Protein AF-A0A8S4R466-F1 (afdb_monomer_lite)

InterPro domains:
  IPR013907 Sds3-like [PF08598] (63-108)

Structure (mmCIF, N/CA/C/O backbone):
data_AF-A0A8S4R466-F1
#
_entry.id   AF-A0A8S4R466-F1
#
loop_
_atom_site.group_PDB
_atom_site.id
_atom_site.type_symbol
_atom_site.label_atom_id
_atom_site.label_alt_id
_atom_site.label_comp_id
_atom_site.label_asym_id
_atom_site.label_entity_id
_atom_site.label_seq_id
_atom_site.pdbx_PDB_ins_code
_atom_site.Cartn_x
_atom_site.Cartn_y
_atom_site.Cartn_z
_atom_site.occupancy
_atom_site.B_iso_or_equiv
_atom_site.auth_seq_id
_atom_site.auth_comp_id
_atom_site.auth_asym_id
_atom_site.auth_atom_id
_atom_site.pdbx_PDB_model_num
ATOM 1 N N . MET A 1 1 ? 53.446 -0.880 -25.355 1.00 40.03 1 MET A N 1
ATOM 2 C CA . MET A 1 1 ? 52.037 -1.087 -25.741 1.00 40.03 1 MET A CA 1
ATOM 3 C C . MET A 1 1 ? 51.219 -0.069 -24.969 1.00 40.03 1 MET A C 1
ATOM 5 O O . MET A 1 1 ? 51.141 -0.169 -23.753 1.00 40.03 1 MET A O 1
ATOM 9 N N . SER A 1 2 ? 50.773 0.986 -25.645 1.00 43.97 2 SER A N 1
ATOM 10 C CA . SER A 1 2 ? 49.983 2.079 -25.077 1.00 43.97 2 SER A CA 1
ATOM 11 C C . SER A 1 2 ? 48.507 1.685 -25.070 1.00 43.97 2 SER A C 1
ATOM 13 O O . SER A 1 2 ? 47.954 1.340 -26.112 1.00 43.97 2 SER A O 1
ATOM 15 N N . TYR A 1 3 ? 47.878 1.725 -23.897 1.00 49.69 3 TYR A N 1
ATOM 16 C CA . TYR A 1 3 ? 46.440 1.527 -23.735 1.00 49.69 3 TYR A CA 1
ATOM 17 C C . TYR A 1 3 ? 45.710 2.783 -24.227 1.00 49.69 3 TYR A C 1
ATOM 19 O O . TYR A 1 3 ? 45.460 3.711 -23.466 1.00 49.69 3 TYR A O 1
ATOM 27 N N . GLN A 1 4 ? 45.425 2.840 -25.526 1.00 51.47 4 GLN A N 1
ATOM 28 C CA . GLN A 1 4 ? 44.492 3.801 -26.106 1.00 51.47 4 GLN A CA 1
ATOM 29 C C . GLN A 1 4 ? 43.180 3.082 -26.425 1.00 51.47 4 GLN A C 1
ATOM 31 O O . GLN A 1 4 ? 43.181 2.122 -27.191 1.00 51.47 4 GLN A O 1
ATOM 36 N N . GLY A 1 5 ? 42.074 3.590 -25.872 1.00 54.12 5 GLY A N 1
ATOM 37 C CA . GLY A 1 5 ? 40.742 3.393 -26.450 1.00 54.12 5 GLY A CA 1
ATOM 38 C C . GLY A 1 5 ? 39.774 2.478 -25.699 1.00 54.12 5 GLY A C 1
ATOM 39 O O . GLY A 1 5 ? 39.166 1.623 -26.333 1.00 54.12 5 GLY A O 1
ATOM 40 N N . SER A 1 6 ? 39.563 2.678 -24.392 1.00 50.91 6 SER A N 1
ATOM 41 C CA . SER A 1 6 ? 38.298 2.235 -23.783 1.00 50.91 6 SER A CA 1
ATOM 42 C C . SER A 1 6 ? 37.209 3.277 -24.094 1.00 50.91 6 SER A C 1
ATOM 44 O O . SER A 1 6 ? 37.409 4.446 -23.764 1.00 50.91 6 SER A O 1
ATOM 46 N N . PRO A 1 7 ? 36.074 2.912 -24.720 1.00 57.03 7 PRO A N 1
ATOM 47 C CA . PRO A 1 7 ? 35.005 3.847 -25.090 1.00 57.03 7 PRO A CA 1
ATOM 48 C C . PRO A 1 7 ? 34.132 4.295 -23.902 1.00 57.03 7 PRO A C 1
ATOM 50 O O . PRO A 1 7 ? 33.110 4.937 -24.111 1.00 57.03 7 PRO A O 1
ATOM 53 N N . TYR A 1 8 ? 34.524 3.965 -22.667 1.00 56.12 8 TYR A N 1
ATOM 54 C CA . TYR A 1 8 ? 33.749 4.206 -21.445 1.00 56.12 8 TYR A CA 1
ATOM 55 C C . TYR A 1 8 ? 34.458 5.163 -20.470 1.00 56.12 8 TYR A C 1
ATOM 57 O O . TYR A 1 8 ? 34.378 5.024 -19.258 1.00 56.12 8 TYR A O 1
ATOM 65 N N . SER A 1 9 ? 35.268 6.096 -20.970 1.00 57.38 9 SER A N 1
ATOM 66 C CA . SER A 1 9 ? 35.949 7.075 -20.110 1.00 57.38 9 SER A CA 1
ATOM 67 C C . SER A 1 9 ? 35.797 8.473 -20.689 1.00 57.38 9 SER A C 1
ATOM 69 O O . SER A 1 9 ? 36.736 9.047 -21.236 1.00 57.38 9 SER A O 1
ATOM 71 N N . GLY A 1 10 ? 34.572 8.990 -20.605 1.00 48.97 10 GLY A N 1
ATOM 72 C CA . GLY A 1 10 ? 34.287 10.416 -20.717 1.00 48.97 10 GLY A CA 1
ATOM 73 C C . GLY A 1 10 ? 34.269 11.062 -19.322 1.00 48.97 10 GLY A C 1
ATOM 74 O O . GLY A 1 10 ? 33.852 10.413 -18.364 1.00 48.97 10 GLY A O 1
ATOM 75 N N . PRO A 1 11 ? 34.718 12.320 -19.169 1.00 51.09 11 PRO A N 1
ATOM 76 C CA . PRO A 1 11 ? 34.582 13.061 -17.921 1.00 51.09 11 PRO A CA 1
ATOM 77 C C . PRO A 1 11 ? 33.132 13.548 -17.826 1.00 51.09 11 PRO A C 1
ATOM 79 O O . PRO A 1 11 ? 32.765 14.538 -18.455 1.00 51.09 11 PRO A O 1
ATOM 82 N N . GLY A 1 12 ? 32.290 12.801 -17.124 1.00 52.09 12 GLY A N 1
ATOM 83 C CA . GLY A 1 12 ? 30.863 13.113 -17.019 1.00 52.09 12 GLY A CA 1
ATOM 84 C C . GLY A 1 12 ? 29.981 11.962 -16.551 1.00 52.09 12 GLY A C 1
ATOM 85 O O . GLY A 1 12 ? 28.787 12.168 -16.378 1.00 52.09 12 GLY A O 1
ATOM 86 N N . ASP A 1 13 ? 30.548 10.780 -16.306 1.00 49.62 13 ASP A N 1
ATOM 87 C CA . ASP A 1 13 ? 29.849 9.685 -15.634 1.00 49.62 13 ASP A CA 1
ATOM 88 C C . ASP A 1 13 ? 29.783 9.946 -14.118 1.00 49.62 13 ASP A C 1
ATOM 90 O O . ASP A 1 13 ? 30.270 9.168 -13.300 1.00 49.62 13 ASP A O 1
ATOM 94 N N . GLU A 1 14 ? 29.155 11.060 -13.742 1.00 50.06 14 GLU A N 1
ATOM 95 C CA . GLU A 1 14 ? 28.436 11.166 -12.475 1.00 50.06 14 GLU A CA 1
ATOM 96 C C . GLU A 1 14 ? 27.195 10.276 -12.622 1.00 50.06 14 GLU A C 1
ATOM 98 O O . GLU A 1 14 ? 26.076 10.730 -12.854 1.00 50.06 14 GLU A O 1
ATOM 103 N N . TYR A 1 15 ? 27.409 8.959 -12.563 1.00 48.94 15 TYR A N 1
ATOM 104 C CA . TYR A 1 15 ? 26.357 8.083 -12.080 1.00 48.94 15 TYR A CA 1
ATOM 105 C C . TYR A 1 15 ? 26.140 8.507 -10.637 1.00 48.94 15 TYR A C 1
ATOM 107 O O . TYR A 1 15 ? 26.907 8.120 -9.758 1.00 48.94 15 TYR A O 1
ATOM 115 N N . ASP A 1 16 ? 25.144 9.366 -10.446 1.00 52.09 16 ASP A N 1
ATOM 116 C CA . ASP A 1 16 ? 24.551 9.683 -9.159 1.00 52.09 16 ASP A CA 1
ATOM 117 C C . ASP A 1 16 ? 23.968 8.384 -8.591 1.00 52.09 16 ASP A C 1
ATOM 119 O O . ASP A 1 16 ? 22.816 8.008 -8.805 1.00 52.09 16 ASP A O 1
ATOM 123 N N . PHE A 1 17 ? 24.872 7.607 -8.006 1.00 49.59 17 PHE A N 1
ATOM 124 C CA . PHE A 1 17 ? 24.631 6.375 -7.278 1.00 49.59 17 PHE A CA 1
ATOM 125 C C . PHE A 1 17 ? 24.485 6.707 -5.787 1.00 49.59 17 PHE A C 1
ATOM 127 O O . PHE A 1 17 ? 24.830 5.892 -4.943 1.00 49.59 17 PHE A O 1
ATOM 134 N N . GLU A 1 18 ? 24.019 7.916 -5.461 1.00 54.28 18 GLU A N 1
ATOM 135 C CA . GLU A 1 18 ? 23.762 8.370 -4.096 1.00 54.28 18 GLU A CA 1
ATOM 136 C C . GLU A 1 18 ? 22.256 8.568 -3.889 1.00 54.28 18 GLU A C 1
ATOM 138 O O . GLU A 1 18 ? 21.773 9.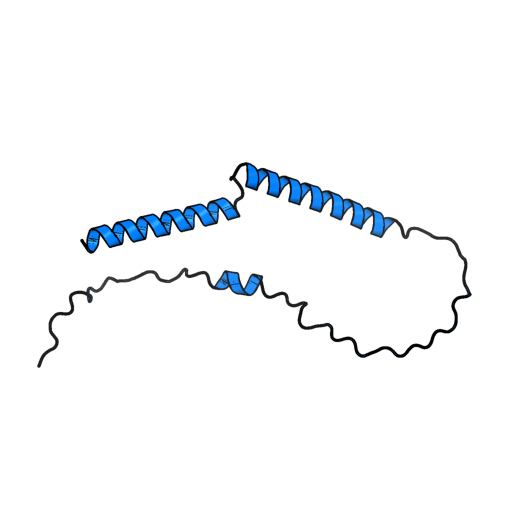672 -3.678 1.00 54.28 18 GLU A O 1
ATOM 143 N N . ASP A 1 19 ? 21.501 7.473 -3.976 1.00 52.09 19 ASP A N 1
ATOM 144 C CA . ASP A 1 19 ? 20.293 7.263 -3.159 1.00 52.09 19 ASP A CA 1
ATOM 145 C C . ASP A 1 19 ? 19.898 5.779 -3.222 1.00 52.09 19 ASP A C 1
ATOM 147 O O . ASP A 1 19 ? 18.754 5.394 -3.488 1.00 52.09 19 ASP A O 1
ATOM 151 N N . ASP A 1 20 ? 20.868 4.883 -3.027 1.00 49.81 20 ASP A N 1
ATOM 152 C CA . ASP A 1 20 ? 20.525 3.575 -2.505 1.00 49.81 20 ASP A CA 1
ATOM 153 C C . ASP A 1 20 ? 20.227 3.761 -1.018 1.00 49.81 20 ASP A C 1
ATOM 155 O O . ASP A 1 20 ? 21.086 3.565 -0.173 1.00 49.81 20 ASP A O 1
ATOM 159 N N . GLY A 1 21 ? 18.993 4.180 -0.711 1.00 53.69 21 GLY A N 1
ATOM 160 C CA . GLY A 1 21 ? 18.426 4.286 0.636 1.00 53.69 21 GLY A CA 1
ATOM 161 C C . GLY A 1 21 ? 18.449 2.957 1.405 1.00 53.69 21 GLY A C 1
ATOM 162 O O . GLY A 1 21 ? 17.411 2.378 1.721 1.00 53.69 21 GLY A O 1
ATOM 163 N N . TYR A 1 22 ? 19.653 2.469 1.694 1.00 50.91 22 TYR A N 1
ATOM 164 C CA . TYR A 1 22 ? 20.002 1.441 2.659 1.00 50.91 22 TYR A CA 1
ATOM 165 C C . TYR A 1 22 ? 19.806 1.955 4.095 1.00 50.91 22 TYR A C 1
ATOM 167 O O . TYR A 1 22 ? 19.906 1.161 5.024 1.00 50.91 22 TYR A O 1
ATOM 175 N N . ASP A 1 23 ? 19.446 3.230 4.274 1.00 53.72 23 ASP A N 1
ATOM 176 C CA . ASP A 1 23 ? 19.047 3.808 5.561 1.00 53.72 23 ASP A CA 1
ATOM 177 C C . ASP A 1 23 ? 17.686 3.276 6.066 1.00 53.72 23 ASP A C 1
ATOM 179 O O . ASP A 1 23 ? 17.445 3.270 7.269 1.00 53.72 23 ASP A O 1
ATOM 183 N N . ASP A 1 24 ? 16.823 2.731 5.195 1.00 55.06 24 ASP A N 1
ATOM 184 C CA . ASP A 1 24 ? 15.513 2.164 5.591 1.00 55.06 24 ASP A CA 1
ATOM 185 C C . ASP A 1 24 ? 15.608 0.725 6.155 1.00 55.06 24 ASP A C 1
ATOM 187 O 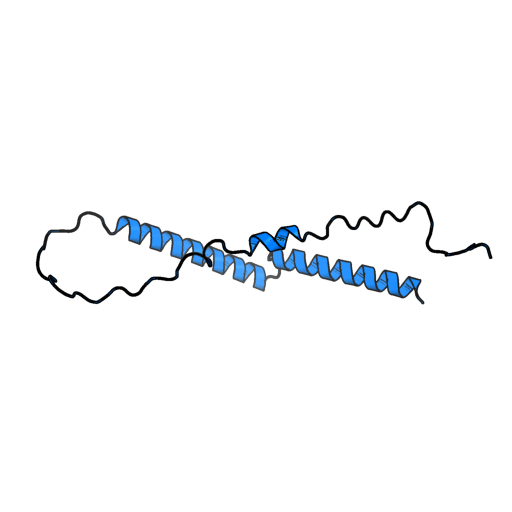O . ASP A 1 24 ? 14.595 0.119 6.510 1.00 55.06 24 ASP A O 1
ATOM 191 N N . ILE A 1 25 ? 16.805 0.124 6.215 1.00 53.00 25 ILE A N 1
ATOM 192 C CA . ILE A 1 25 ? 16.984 -1.249 6.734 1.00 53.00 25 ILE A CA 1
ATOM 193 C C . ILE A 1 25 ? 17.213 -1.263 8.252 1.00 53.00 25 ILE A C 1
ATOM 195 O O . ILE A 1 25 ? 16.873 -2.254 8.901 1.00 53.00 25 ILE A O 1
ATOM 199 N N . ASP A 1 26 ? 17.709 -0.170 8.838 1.00 56.12 26 ASP A N 1
ATOM 200 C CA . ASP A 1 26 ? 17.897 -0.073 10.292 1.00 56.12 26 ASP A CA 1
ATOM 201 C C . ASP A 1 26 ? 16.587 0.227 11.051 1.00 56.12 26 ASP A C 1
ATOM 203 O O . ASP A 1 26 ? 16.494 -0.083 12.237 1.00 56.12 26 ASP A O 1
ATOM 207 N N . GLU A 1 27 ? 15.531 0.721 10.386 1.00 56.41 27 GLU A N 1
ATOM 208 C CA . GLU A 1 27 ? 14.222 0.973 11.027 1.00 56.41 27 GLU A CA 1
ATOM 209 C C . GLU A 1 27 ? 13.456 -0.327 11.368 1.00 56.41 27 GLU A C 1
ATOM 211 O O . GLU A 1 27 ? 12.535 -0.322 12.183 1.00 56.41 27 GLU A O 1
ATOM 216 N N . TYR A 1 28 ? 13.871 -1.472 10.809 1.00 54.78 28 TYR A N 1
ATOM 217 C CA . TYR A 1 28 ? 13.283 -2.789 11.096 1.00 54.78 28 TYR A CA 1
ATOM 218 C C . TYR A 1 28 ? 14.048 -3.605 12.151 1.00 54.78 28 TYR A C 1
ATOM 220 O O . TYR A 1 28 ? 13.634 -4.727 12.460 1.00 54.78 28 TYR A O 1
ATOM 228 N N . ARG A 1 29 ? 15.153 -3.092 12.717 1.00 55.34 29 ARG A N 1
ATOM 229 C CA . ARG A 1 29 ? 15.846 -3.769 13.823 1.00 55.34 29 ARG A CA 1
ATOM 230 C C . ARG A 1 29 ? 15.173 -3.410 15.144 1.00 55.34 29 ARG A C 1
ATOM 232 O O . ARG A 1 29 ? 15.509 -2.411 15.769 1.00 55.34 29 ARG A O 1
ATOM 239 N N . ASP A 1 30 ? 14.236 -4.255 15.557 1.00 51.56 30 ASP A N 1
ATOM 240 C CA . ASP A 1 30 ? 13.565 -4.166 16.853 1.00 51.56 30 ASP A CA 1
ATOM 241 C C . ASP A 1 30 ? 14.597 -4.226 18.006 1.00 51.56 30 ASP A C 1
ATOM 243 O O . ASP A 1 30 ? 15.282 -5.246 18.153 1.00 51.56 30 ASP A O 1
ATOM 247 N N . PRO A 1 31 ? 14.776 -3.161 18.814 1.00 54.16 31 PRO A N 1
ATOM 248 C CA . PRO A 1 31 ? 15.696 -3.180 19.952 1.00 54.16 31 PRO A CA 1
ATOM 249 C C . PRO A 1 31 ? 15.224 -4.101 21.092 1.00 54.16 31 PRO A C 1
ATOM 251 O O . PRO A 1 31 ? 16.001 -4.365 22.008 1.00 54.16 31 PRO A O 1
ATOM 254 N N . GLU A 1 32 ? 13.990 -4.610 21.039 1.00 49.16 32 GLU A N 1
ATOM 255 C CA . GLU A 1 32 ? 13.388 -5.416 22.108 1.00 49.16 32 GLU A CA 1
ATOM 256 C C . GLU A 1 32 ? 13.759 -6.915 22.053 1.00 49.16 32 GLU A C 1
ATOM 258 O O . GLU A 1 32 ? 13.667 -7.601 23.072 1.00 49.16 32 GLU A O 1
ATOM 263 N N . ASP A 1 33 ? 14.263 -7.442 20.926 1.00 50.78 33 ASP A N 1
ATOM 264 C CA . ASP A 1 33 ? 14.545 -8.889 20.765 1.00 50.78 33 ASP A CA 1
ATOM 265 C C . ASP A 1 33 ? 15.856 -9.357 21.440 1.00 50.78 33 ASP A C 1
ATOM 267 O O . ASP A 1 33 ? 16.228 -10.527 21.395 1.00 50.78 33 ASP A O 1
ATOM 271 N N . THR A 1 34 ? 16.597 -8.456 22.099 1.00 52.47 34 THR A N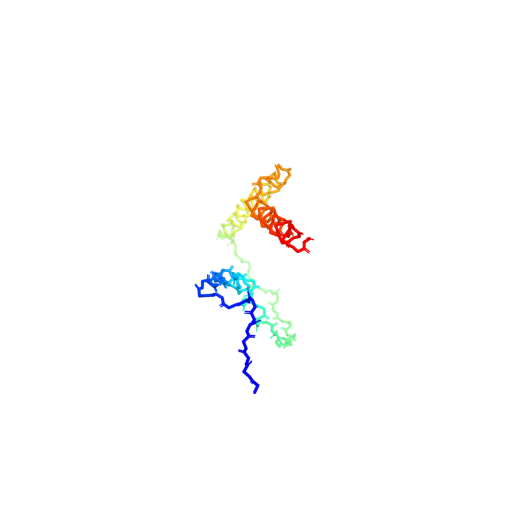 1
ATOM 272 C CA . THR A 1 34 ? 17.852 -8.816 22.803 1.00 52.47 34 THR A CA 1
ATOM 273 C C . THR A 1 34 ? 17.673 -8.954 24.320 1.00 52.47 34 THR A C 1
ATOM 275 O O . THR A 1 34 ? 18.630 -9.230 25.042 1.00 52.47 34 THR A O 1
ATOM 278 N N . SER A 1 35 ? 16.458 -8.779 24.840 1.00 54.38 35 SER A N 1
ATOM 279 C CA . SER A 1 35 ? 16.248 -8.542 26.272 1.00 54.38 35 SER A CA 1
ATOM 280 C C . SER A 1 35 ? 15.154 -9.403 26.889 1.00 54.38 35 SER A C 1
ATOM 282 O O . SER A 1 35 ? 14.282 -8.860 27.554 1.00 54.38 35 SER A O 1
ATOM 284 N N . GLN A 1 36 ? 15.205 -10.732 26.728 1.00 50.56 36 GLN A N 1
ATOM 285 C CA . GLN A 1 36 ? 14.397 -11.649 27.551 1.00 50.56 36 GLN A CA 1
ATOM 286 C C . GLN A 1 36 ? 14.853 -13.120 27.450 1.00 50.56 36 GLN A C 1
ATOM 288 O O . GLN A 1 36 ? 14.208 -13.966 26.838 1.00 50.56 36 GLN A O 1
ATOM 293 N N . GLN A 1 37 ? 15.964 -13.464 28.106 1.00 53.28 37 GLN A N 1
ATOM 294 C CA . GLN A 1 37 ? 16.106 -14.814 28.666 1.00 53.28 37 GLN A CA 1
ATOM 295 C C . GLN A 1 37 ? 15.732 -14.736 30.151 1.00 53.28 37 GLN A C 1
ATOM 297 O O . GLN A 1 37 ? 16.524 -14.192 30.922 1.00 53.28 37 GLN A O 1
ATOM 302 N N . PRO A 1 38 ? 14.554 -15.221 30.582 1.00 54.19 38 PRO A N 1
ATOM 303 C CA . PRO A 1 38 ? 14.290 -15.361 32.005 1.00 54.19 38 PRO A CA 1
ATOM 304 C C . PRO A 1 38 ? 15.086 -16.565 32.543 1.00 54.19 38 PRO A C 1
ATOM 306 O O . PRO A 1 38 ? 14.979 -17.658 31.977 1.00 54.19 38 PRO A O 1
ATOM 309 N N . PRO A 1 39 ? 15.898 -16.419 33.607 1.00 53.16 39 PRO A N 1
ATOM 310 C CA . PRO A 1 39 ? 16.313 -17.577 34.380 1.00 53.16 39 PRO A CA 1
ATOM 311 C C . PRO A 1 39 ? 15.086 -18.156 35.098 1.00 53.16 39 PRO A C 1
ATOM 313 O O . PRO A 1 39 ? 14.206 -17.417 35.533 1.00 53.16 39 PRO A O 1
ATOM 316 N N . ALA A 1 40 ? 15.038 -19.486 35.156 1.00 57.53 40 ALA A N 1
ATOM 317 C CA . ALA A 1 40 ? 14.009 -20.277 35.816 1.00 57.53 40 ALA A CA 1
ATOM 318 C C . ALA A 1 40 ? 13.730 -19.768 37.239 1.00 57.53 40 ALA A C 1
ATOM 320 O O . ALA A 1 40 ? 14.662 -19.651 38.035 1.00 57.53 40 ALA A O 1
ATOM 321 N N . ASP A 1 41 ? 12.463 -19.477 37.524 1.00 47.72 41 ASP A N 1
ATOM 322 C CA . ASP A 1 41 ? 11.990 -19.174 38.871 1.00 47.72 41 ASP A CA 1
ATOM 323 C C . ASP A 1 41 ? 11.493 -20.479 39.501 1.00 47.72 41 ASP A C 1
ATOM 325 O O . ASP A 1 41 ? 10.591 -21.140 38.971 1.00 47.72 41 ASP A O 1
ATOM 329 N N . ASP A 1 42 ? 12.167 -20.895 40.569 1.00 47.22 42 ASP A N 1
ATOM 330 C CA . ASP A 1 42 ? 11.802 -22.054 41.367 1.00 47.22 42 ASP A CA 1
ATOM 331 C C . ASP A 1 42 ? 10.513 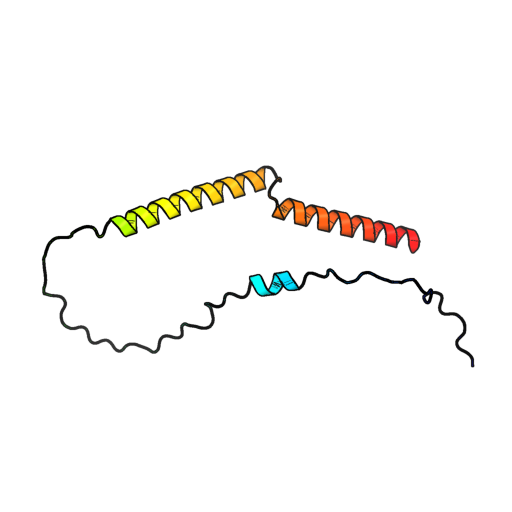-21.737 42.137 1.00 47.22 42 ASP A C 1
ATOM 333 O O . ASP A 1 42 ? 10.437 -20.804 42.929 1.00 47.22 42 ASP A O 1
ATOM 337 N N . SER A 1 43 ? 9.508 -22.569 41.879 1.00 56.56 43 SER A N 1
ATOM 338 C CA . SER A 1 43 ? 8.245 -22.694 42.600 1.00 56.56 43 SER A CA 1
ATOM 339 C C . SER A 1 43 ? 8.425 -22.666 44.125 1.00 56.56 43 SER A C 1
ATOM 341 O O . SER A 1 43 ? 8.867 -23.663 44.696 1.00 56.56 43 SER A O 1
ATOM 343 N N . ASP A 1 44 ? 7.963 -21.601 44.784 1.00 49.81 44 ASP A N 1
ATOM 344 C CA . ASP A 1 44 ? 7.522 -21.662 46.183 1.00 49.81 44 ASP A CA 1
ATOM 345 C C . ASP A 1 44 ? 6.143 -20.996 46.311 1.00 49.81 44 ASP A C 1
ATOM 347 O O . ASP A 1 44 ? 5.978 -19.787 46.474 1.00 49.81 44 ASP A O 1
ATOM 351 N N . GLU A 1 45 ? 5.150 -21.849 46.089 1.00 54.59 45 GLU A N 1
ATOM 352 C CA . GLU A 1 45 ? 3.719 -21.634 46.216 1.00 54.59 45 GLU A CA 1
ATOM 353 C C . GLU A 1 45 ? 3.368 -21.637 47.707 1.00 54.59 45 GLU A C 1
ATOM 355 O O . GLU A 1 45 ? 3.173 -22.696 48.295 1.00 54.59 45 GLU A O 1
ATOM 360 N N . ASP A 1 46 ? 3.295 -20.460 48.332 1.00 57.66 46 ASP A N 1
ATOM 361 C CA . ASP A 1 46 ? 2.637 -20.338 49.631 1.00 57.66 46 ASP A CA 1
ATOM 362 C C . ASP A 1 46 ? 2.080 -18.923 49.857 1.00 57.66 46 ASP A C 1
ATOM 364 O O . ASP A 1 46 ? 2.800 -17.926 49.770 1.00 57.66 46 ASP A O 1
ATOM 368 N N . THR A 1 47 ? 0.807 -18.865 50.273 1.00 55.12 47 THR A N 1
ATOM 369 C CA . THR A 1 47 ? 0.032 -17.700 50.776 1.00 55.12 47 THR A CA 1
ATOM 370 C C . THR A 1 47 ? -0.982 -17.040 49.816 1.00 55.12 47 THR A C 1
ATOM 372 O O . THR A 1 47 ? -1.006 -15.824 49.648 1.00 55.12 47 THR A O 1
ATOM 375 N N . GLU A 1 48 ? -1.912 -17.832 49.274 1.00 53.34 48 GLU A N 1
ATOM 376 C CA . GLU A 1 48 ? -3.106 -17.383 48.522 1.00 53.34 48 GLU A CA 1
ATOM 377 C C . GLU A 1 48 ? -4.343 -17.116 49.413 1.00 53.34 48 GLU A C 1
ATOM 379 O O . GLU A 1 48 ? -5.461 -17.489 49.061 1.00 53.34 48 GLU A O 1
ATOM 384 N N . GLU A 1 49 ? -4.199 -16.501 50.596 1.00 55.97 49 GLU A N 1
ATOM 385 C CA . GLU A 1 49 ? -5.392 -16.116 51.374 1.00 55.97 49 GLU A CA 1
ATOM 386 C C . GLU A 1 49 ? -5.142 -14.993 52.397 1.00 55.97 49 GLU A C 1
ATOM 388 O O . GLU A 1 49 ? -4.984 -15.264 53.583 1.00 55.97 49 GLU A O 1
ATOM 393 N N . ALA A 1 50 ? -5.112 -13.724 51.957 1.00 57.12 50 ALA A N 1
ATOM 394 C CA . ALA A 1 50 ? -5.602 -12.567 52.738 1.00 57.12 50 ALA A CA 1
ATOM 395 C C . ALA A 1 50 ? -5.376 -11.211 52.027 1.00 57.12 50 ALA A C 1
ATOM 397 O O . ALA A 1 50 ? -4.329 -10.596 52.193 1.00 57.12 50 ALA A O 1
ATOM 398 N N . SER A 1 51 ? -6.390 -10.675 51.336 1.00 49.19 51 SER A N 1
ATOM 399 C CA . SER A 1 51 ? -7.079 -9.446 51.786 1.00 49.19 51 SER A CA 1
ATOM 400 C C . SER A 1 51 ? -8.127 -8.975 50.771 1.00 49.19 51 SER A C 1
ATOM 402 O O . SER A 1 51 ? -7.824 -8.423 49.716 1.00 49.19 51 SER A O 1
ATOM 404 N N . GLU A 1 52 ? -9.380 -9.157 51.155 1.00 55.62 52 GLU A N 1
ATOM 405 C CA . GLU A 1 52 ? -10.567 -8.464 50.669 1.00 55.62 52 GLU A CA 1
ATOM 406 C C . GLU A 1 52 ? -10.510 -6.977 51.071 1.00 55.62 52 GLU A C 1
ATOM 408 O O . GLU A 1 52 ? -10.524 -6.694 52.266 1.00 55.62 52 GLU A O 1
ATOM 413 N N . THR A 1 53 ? -10.461 -6.019 50.130 1.00 52.34 53 THR A N 1
ATOM 414 C CA . THR A 1 53 ? -11.103 -4.689 50.283 1.00 52.34 53 THR A CA 1
ATOM 415 C C . THR A 1 53 ? -11.257 -3.969 48.932 1.00 52.34 53 THR A C 1
ATOM 417 O O . THR A 1 53 ? -10.272 -3.675 48.265 1.00 52.34 53 THR A O 1
ATOM 420 N N . ASP A 1 54 ? -12.517 -3.722 48.566 1.00 49.22 54 ASP A N 1
ATOM 421 C CA . ASP A 1 54 ? -13.090 -2.736 47.630 1.00 49.22 54 ASP A CA 1
ATOM 422 C C . ASP A 1 54 ? -12.168 -1.991 46.641 1.00 49.22 54 ASP A C 1
ATOM 424 O O . ASP A 1 54 ? -11.291 -1.214 47.017 1.00 49.22 54 ASP A O 1
ATOM 428 N N . ALA A 1 55 ? -12.473 -2.152 45.351 1.00 62.09 55 ALA A N 1
ATOM 429 C CA . ALA A 1 55 ? -11.872 -1.444 44.230 1.00 62.09 55 ALA A CA 1
ATOM 430 C C . ALA A 1 55 ? -12.212 0.061 44.228 1.00 62.09 55 ALA A C 1
ATOM 432 O O . ALA A 1 55 ? -13.389 0.426 44.222 1.00 62.09 55 ALA A O 1
ATOM 433 N N . PRO A 1 56 ? -11.210 0.946 44.071 1.00 55.91 56 PRO A N 1
ATOM 434 C CA . PRO A 1 56 ? -11.433 2.267 43.515 1.00 55.91 56 PRO A CA 1
ATOM 435 C C . PRO A 1 56 ? -10.607 2.422 42.228 1.00 55.91 56 PRO A C 1
ATOM 437 O O . PRO A 1 56 ? -9.391 2.588 42.271 1.00 55.91 56 PRO A O 1
ATOM 440 N N . ASN A 1 57 ? -11.287 2.412 41.078 1.00 54.09 57 ASN A N 1
ATOM 441 C CA . ASN A 1 57 ? -10.779 2.911 39.790 1.00 54.09 57 ASN A CA 1
ATOM 442 C C . ASN A 1 57 ? -9.601 2.139 39.158 1.00 54.09 57 ASN A C 1
ATOM 444 O O . ASN A 1 57 ? -8.621 2.744 38.730 1.00 54.09 57 ASN A O 1
ATOM 448 N N . ASN A 1 58 ? -9.684 0.808 39.046 1.00 54.81 58 ASN A N 1
ATOM 449 C CA . ASN A 1 58 ? -8.774 0.062 38.155 1.00 54.81 58 ASN A CA 1
ATOM 450 C C . ASN A 1 58 ? -9.290 -0.024 36.700 1.00 54.81 58 ASN A C 1
ATOM 452 O O . ASN A 1 58 ? -8.566 -0.486 35.823 1.00 54.81 58 ASN A O 1
ATOM 456 N N . ASP A 1 59 ? -10.508 0.454 36.428 1.00 54.31 59 ASP A N 1
ATOM 457 C CA . ASP A 1 59 ? -11.126 0.408 35.096 1.00 54.31 59 ASP A CA 1
ATOM 458 C C . ASP A 1 59 ? -10.609 1.498 34.145 1.00 54.31 59 ASP A C 1
ATOM 460 O O . ASP A 1 59 ? -10.577 1.297 32.937 1.00 54.31 59 ASP A O 1
ATOM 464 N N . GLU A 1 60 ? -10.101 2.619 34.660 1.00 57.31 60 GLU A N 1
ATOM 465 C CA . GLU A 1 60 ? -9.547 3.722 33.856 1.00 57.31 60 GLU A CA 1
ATOM 466 C C . GLU A 1 60 ? -8.416 3.280 32.892 1.00 57.31 60 GLU A C 1
ATOM 468 O O . GLU A 1 60 ? -8.483 3.579 31.695 1.00 57.31 60 GLU A O 1
ATOM 473 N N . PRO A 1 61 ? -7.391 2.511 33.323 1.00 62.12 61 PRO A N 1
ATOM 474 C CA . PRO A 1 61 ? -6.389 1.976 32.399 1.00 62.12 61 PRO A CA 1
ATOM 475 C C . PRO A 1 61 ? -6.941 0.909 31.439 1.00 62.12 61 PRO A C 1
ATOM 477 O O . PRO A 1 61 ? -6.322 0.663 30.401 1.00 62.12 61 PRO A O 1
ATOM 480 N N . ILE A 1 62 ? -8.069 0.263 31.753 1.00 70.19 62 ILE A N 1
ATOM 481 C CA . ILE A 1 62 ? -8.725 -0.718 30.874 1.00 70.19 62 ILE A CA 1
ATOM 482 C C . ILE A 1 62 ? -9.531 0.006 29.787 1.00 70.19 62 ILE A C 1
ATOM 484 O O . ILE A 1 62 ? -9.379 -0.320 28.611 1.00 70.19 62 ILE A O 1
ATOM 488 N N . GLU A 1 63 ? -10.289 1.041 30.147 1.00 75.12 63 GLU A N 1
ATOM 489 C CA . GLU A 1 63 ? -11.040 1.891 29.216 1.00 75.12 63 GLU A CA 1
ATOM 490 C C . GLU A 1 63 ? -10.112 2.597 28.218 1.00 75.12 63 GLU A C 1
ATOM 492 O O . GLU A 1 63 ? -10.386 2.631 27.016 1.00 75.12 63 GLU A O 1
ATOM 497 N N . ILE A 1 64 ? -8.953 3.089 28.676 1.00 82.06 64 ILE A N 1
ATOM 498 C CA . ILE A 1 64 ? -7.946 3.688 27.786 1.00 82.06 64 ILE A CA 1
ATOM 499 C C . ILE A 1 64 ? -7.403 2.645 26.798 1.00 82.06 64 ILE A C 1
ATOM 501 O O . ILE A 1 64 ? -7.285 2.928 25.604 1.00 82.06 64 ILE A O 1
ATOM 505 N N . LYS A 1 65 ? -7.095 1.424 27.259 1.00 85.94 65 LYS A N 1
ATOM 506 C CA . LYS A 1 65 ? -6.647 0.333 26.374 1.00 85.94 65 LYS A CA 1
ATOM 507 C C . LYS A 1 65 ? -7.720 -0.048 25.358 1.00 85.94 65 LYS A C 1
ATOM 509 O O . LYS A 1 65 ? -7.387 -0.307 24.200 1.00 85.94 65 LYS A O 1
ATOM 514 N N . GLU A 1 66 ? -8.985 -0.068 25.765 1.00 89.12 66 GLU A N 1
ATOM 515 C C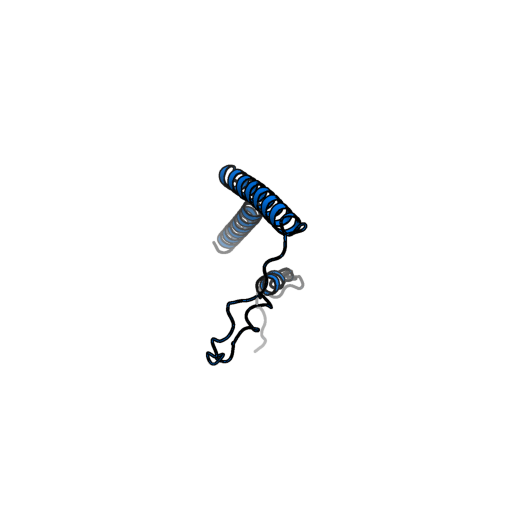A . GLU A 1 66 ? -10.104 -0.352 24.872 1.00 89.12 66 GLU A CA 1
ATOM 516 C C . GLU A 1 66 ? -10.256 0.736 23.805 1.00 89.12 66 GLU A C 1
ATOM 518 O O . GLU A 1 66 ? -10.339 0.416 22.618 1.00 89.12 66 GLU A O 1
ATOM 523 N N . GLN A 1 67 ? -10.181 2.013 24.184 1.00 92.12 67 GLN A N 1
ATOM 524 C CA . GLN A 1 67 ? -10.227 3.116 23.226 1.00 92.12 67 GLN A CA 1
ATOM 525 C C . GLN A 1 67 ? -9.070 3.036 22.220 1.00 92.12 67 GLN A C 1
ATOM 527 O O . GLN A 1 67 ? -9.290 3.117 21.012 1.00 92.12 67 GLN A O 1
ATOM 532 N N . MET A 1 68 ? -7.846 2.774 22.691 1.00 92.50 68 MET A N 1
ATOM 533 C CA . MET A 1 68 ? -6.683 2.583 21.817 1.00 92.50 68 MET A CA 1
ATOM 534 C C . MET A 1 68 ? -6.857 1.401 20.861 1.00 92.50 68 MET A C 1
ATOM 536 O O . MET A 1 68 ? -6.443 1.473 19.701 1.00 92.50 68 MET A O 1
ATOM 540 N N . TYR A 1 69 ? -7.460 0.304 21.329 1.00 95.12 69 TYR A N 1
ATOM 541 C CA . TYR A 1 69 ? -7.759 -0.844 20.482 1.00 95.12 69 TYR A CA 1
ATOM 542 C C . TYR A 1 69 ? -8.750 -0.472 19.378 1.00 95.12 69 TYR A C 1
ATOM 544 O O . TYR A 1 69 ? -8.507 -0.788 18.211 1.00 95.12 69 TYR A O 1
ATOM 552 N N . GLN A 1 70 ? -9.829 0.235 19.721 1.00 96.81 70 GLN A N 1
ATOM 553 C CA . GLN A 1 70 ? -10.813 0.692 18.741 1.00 96.81 70 GLN A CA 1
ATOM 554 C C . GLN A 1 70 ? -10.191 1.657 17.726 1.00 96.81 70 GLN A C 1
ATOM 556 O O . GLN A 1 70 ? -10.375 1.476 16.521 1.00 96.81 70 GLN A O 1
ATOM 561 N N . ASP A 1 71 ? -9.381 2.614 18.174 1.00 96.00 71 ASP A N 1
ATOM 562 C CA . ASP A 1 71 ? -8.684 3.554 17.292 1.00 96.00 71 ASP A CA 1
ATOM 563 C C . ASP A 1 71 ? -7.717 2.823 16.349 1.00 96.00 71 ASP A C 1
ATOM 565 O O . ASP A 1 71 ? -7.694 3.068 15.137 1.00 96.00 71 ASP A O 1
ATOM 569 N N . LYS A 1 72 ? -6.956 1.852 16.874 1.00 96.94 72 LYS A N 1
ATOM 570 C CA . LYS A 1 72 ? -6.066 1.007 16.069 1.00 96.94 72 LYS A CA 1
ATOM 571 C C . LYS A 1 72 ? -6.853 0.186 15.051 1.00 96.94 72 LYS A C 1
ATOM 573 O O . LYS A 1 72 ? -6.443 0.099 13.894 1.00 96.94 72 LYS A O 1
ATOM 578 N N . LEU A 1 73 ? -7.996 -0.373 15.442 1.00 96.94 73 LEU A N 1
ATOM 579 C CA . LEU A 1 73 ? -8.872 -1.130 14.553 1.00 96.94 73 LEU A CA 1
ATOM 580 C C . LEU A 1 73 ? -9.423 -0.252 13.420 1.00 96.94 73 LEU A C 1
ATOM 582 O O . LEU A 1 73 ? -9.430 -0.679 12.265 1.00 96.94 73 LEU A O 1
ATOM 586 N N . VAL A 1 74 ? -9.859 0.973 13.720 1.00 97.12 74 VAL A N 1
ATOM 587 C CA . VAL A 1 74 ? -10.330 1.938 12.714 1.00 97.12 74 VAL A CA 1
ATOM 588 C C . VAL A 1 74 ? -9.205 2.306 11.746 1.00 97.12 74 VAL A C 1
ATOM 590 O O . VAL A 1 74 ? -9.414 2.299 10.531 1.00 97.12 74 VAL A O 1
ATOM 593 N N . ASN A 1 75 ? -8.000 2.554 12.260 1.00 96.88 75 ASN A N 1
ATOM 594 C CA . ASN A 1 75 ? -6.831 2.850 11.436 1.00 96.88 75 ASN A CA 1
ATOM 595 C C . ASN A 1 75 ? -6.483 1.689 10.496 1.00 96.88 75 ASN A C 1
ATOM 597 O O . ASN A 1 75 ? -6.282 1.910 9.302 1.00 96.88 75 ASN A O 1
ATOM 601 N N . LEU A 1 76 ? -6.482 0.453 11.000 1.00 96.44 76 LEU A N 1
ATOM 602 C CA . LEU A 1 76 ? -6.219 -0.738 10.189 1.00 96.44 76 LEU A CA 1
ATOM 603 C C . LEU A 1 76 ? -7.293 -0.949 9.115 1.00 96.44 76 LEU A C 1
ATOM 605 O O . LEU A 1 76 ? -6.962 -1.210 7.962 1.00 96.44 76 LEU A O 1
ATOM 609 N N . LYS A 1 77 ? -8.576 -0.766 9.450 1.00 96.69 77 LYS A N 1
ATOM 610 C CA . LYS A 1 77 ? -9.670 -0.827 8.466 1.00 96.69 77 LYS A CA 1
ATOM 611 C C . LYS A 1 77 ? -9.511 0.227 7.370 1.00 96.69 77 LYS A C 1
ATOM 613 O O . LYS A 1 77 ? -9.715 -0.074 6.198 1.00 96.69 77 LYS A O 1
ATOM 618 N N . LYS A 1 78 ? -9.105 1.448 7.730 1.00 97.06 78 LYS A N 1
ATOM 619 C CA . LYS A 1 78 ? -8.832 2.516 6.762 1.00 97.06 78 LYS A CA 1
ATOM 620 C C . LYS A 1 78 ? -7.662 2.161 5.841 1.00 97.06 78 LYS A C 1
ATOM 622 O O . LYS A 1 78 ? -7.767 2.379 4.638 1.00 97.06 78 LYS A O 1
ATOM 627 N N . GLN A 1 79 ? -6.576 1.610 6.382 1.00 96.38 79 GLN A N 1
ATOM 628 C CA . GLN A 1 79 ? -5.435 1.158 5.578 1.00 96.38 79 GLN A CA 1
ATOM 629 C C . GLN A 1 79 ? -5.826 0.021 4.625 1.00 96.38 79 GLN A C 1
ATOM 631 O O . GLN A 1 79 ? -5.435 0.050 3.461 1.00 96.38 79 GLN A O 1
ATOM 636 N N . LEU A 1 80 ? -6.647 -0.934 5.079 1.00 96.06 80 LEU A N 1
ATOM 637 C CA . LEU A 1 80 ? -7.187 -1.998 4.226 1.00 96.06 80 LEU A CA 1
ATOM 638 C C . LEU A 1 80 ? -8.017 -1.433 3.070 1.00 96.06 80 LEU A C 1
ATOM 640 O O . LEU A 1 80 ? -7.759 -1.788 1.925 1.00 96.06 80 LEU A O 1
ATOM 644 N N . GLN A 1 81 ? -8.928 -0.494 3.340 1.00 96.75 81 GLN A N 1
ATOM 645 C CA . GLN A 1 81 ? -9.709 0.156 2.283 1.00 96.75 81 GLN A CA 1
ATOM 646 C C . GLN A 1 81 ? -8.804 0.874 1.270 1.00 96.75 81 GLN A C 1
ATOM 648 O O . GLN A 1 81 ? -8.982 0.742 0.065 1.00 96.75 81 GLN A O 1
ATOM 653 N N . GLN A 1 82 ? -7.782 1.593 1.745 1.00 96.31 82 GLN A N 1
ATOM 654 C CA . GLN A 1 82 ? -6.813 2.258 0.868 1.00 96.31 82 GLN A CA 1
ATOM 655 C C . GLN A 1 82 ? -6.023 1.272 -0.004 1.00 96.31 82 GLN A C 1
ATOM 657 O O . GLN A 1 82 ? -5.638 1.620 -1.122 1.00 96.31 82 GLN A O 1
ATOM 662 N N . LEU A 1 83 ? -5.748 0.066 0.498 1.00 94.31 83 LEU A N 1
ATOM 663 C CA . LEU A 1 83 ? -5.106 -0.997 -0.273 1.00 94.31 83 LEU A CA 1
ATOM 664 C C . LEU A 1 83 ? -6.057 -1.585 -1.321 1.00 94.31 83 LEU A C 1
ATOM 666 O O . LEU A 1 83 ? -5.638 -1.754 -2.463 1.00 94.31 83 LEU A O 1
ATOM 670 N N . GLU A 1 84 ? -7.320 -1.842 -0.972 1.00 94.69 84 GLU A N 1
ATOM 671 C CA . GLU A 1 84 ? -8.351 -2.303 -1.919 1.00 94.69 84 GLU A CA 1
ATOM 672 C C . GLU A 1 84 ? -8.565 -1.296 -3.057 1.00 94.69 84 GLU A C 1
ATOM 674 O O . GLU A 1 84 ? -8.600 -1.666 -4.233 1.00 94.69 84 GLU A O 1
ATOM 679 N N . ASP A 1 85 ? -8.589 -0.009 -2.718 1.00 96.00 85 ASP A N 1
ATOM 680 C CA . ASP A 1 85 ? -8.692 1.092 -3.675 1.00 96.00 85 ASP A CA 1
ATOM 681 C C . ASP A 1 85 ? -7.374 1.336 -4.443 1.00 96.00 85 ASP A C 1
ATOM 683 O O . ASP A 1 85 ? -7.325 2.179 -5.337 1.00 96.00 85 ASP A O 1
ATOM 687 N N . ASN A 1 86 ? -6.298 0.597 -4.132 1.00 93.50 86 ASN A N 1
ATOM 688 C CA . ASN A 1 86 ? -4.954 0.733 -4.713 1.00 93.50 86 ASN A CA 1
ATOM 689 C C . ASN A 1 86 ? -4.337 2.140 -4.558 1.00 93.50 86 ASN A C 1
ATOM 691 O O . ASN A 1 86 ? -3.463 2.540 -5.329 1.00 93.50 86 ASN A O 1
ATOM 695 N N . ILE A 1 87 ? -4.760 2.893 -3.541 1.00 95.12 87 ILE A N 1
ATOM 696 C CA . ILE A 1 87 ? -4.286 4.254 -3.242 1.00 95.12 87 ILE A CA 1
ATOM 697 C C . ILE A 1 87 ? -3.359 4.317 -2.025 1.00 95.12 87 ILE A C 1
ATOM 699 O O . ILE A 1 87 ? -2.934 5.405 -1.632 1.00 95.12 87 ILE A O 1
ATOM 703 N N . HIS A 1 88 ? -3.054 3.179 -1.399 1.00 96.12 88 HIS A N 1
ATOM 704 C CA . HIS A 1 88 ? -2.176 3.145 -0.234 1.00 96.12 88 HIS A CA 1
ATOM 705 C C . HIS A 1 88 ? -0.790 3.731 -0.579 1.00 96.12 88 HIS A C 1
ATOM 707 O O . HIS A 1 88 ? -0.191 3.322 -1.580 1.00 96.12 88 HIS A O 1
ATOM 713 N N . PRO A 1 89 ? -0.243 4.663 0.224 1.00 93.25 89 PRO A N 1
ATOM 714 C CA . PRO A 1 89 ? 0.973 5.405 -0.123 1.00 93.25 89 PRO A CA 1
ATOM 715 C C . PRO A 1 89 ? 2.173 4.490 -0.399 1.00 93.25 89 PRO A C 1
ATOM 717 O O . PRO A 1 89 ? 2.839 4.647 -1.423 1.00 93.25 89 PRO A O 1
ATOM 720 N N . GLU A 1 90 ? 2.384 3.473 0.439 1.00 92.50 90 GLU A N 1
ATOM 721 C CA . GLU A 1 90 ? 3.466 2.495 0.246 1.00 92.50 90 GLU A CA 1
ATOM 722 C C . GLU A 1 90 ? 3.298 1.660 -1.026 1.00 92.50 90 GLU A C 1
ATOM 724 O O . GLU A 1 90 ? 4.268 1.369 -1.732 1.00 92.50 90 GLU A O 1
ATOM 729 N N . PHE A 1 91 ? 2.054 1.313 -1.368 1.00 94.06 91 PHE A N 1
ATOM 730 C CA . PHE A 1 91 ? 1.766 0.605 -2.609 1.00 94.06 91 PHE A CA 1
ATOM 731 C C . PHE A 1 91 ? 2.134 1.480 -3.813 1.00 94.06 91 PHE A C 1
ATOM 733 O O . PHE A 1 91 ? 2.883 1.044 -4.688 1.00 94.06 91 PHE A O 1
ATOM 740 N N . LEU A 1 92 ? 1.702 2.744 -3.817 1.00 95.00 92 LEU A N 1
ATOM 741 C CA . LEU A 1 92 ? 2.021 3.701 -4.878 1.00 95.00 92 LEU A CA 1
ATOM 742 C C . LEU A 1 92 ? 3.532 3.955 -5.002 1.00 95.00 92 LEU A C 1
ATOM 744 O O . LEU A 1 92 ? 4.050 4.007 -6.120 1.00 95.00 92 LEU A O 1
ATOM 748 N N . LYS A 1 93 ? 4.257 4.077 -3.879 1.00 96.50 93 LYS A N 1
ATOM 749 C CA . LYS A 1 93 ? 5.727 4.211 -3.858 1.00 96.50 93 LYS A CA 1
ATOM 750 C C . LYS A 1 93 ? 6.386 3.015 -4.553 1.00 96.50 93 LYS A C 1
ATOM 752 O O . LYS A 1 93 ? 7.247 3.192 -5.418 1.00 96.50 93 LYS A O 1
ATOM 757 N N . ARG A 1 94 ? 5.932 1.795 -4.248 1.00 95.44 94 ARG A N 1
ATOM 758 C CA . ARG A 1 94 ? 6.447 0.562 -4.859 1.00 95.44 94 ARG A CA 1
ATOM 759 C C . ARG A 1 94 ? 6.124 0.454 -6.349 1.00 95.44 94 ARG A C 1
ATOM 761 O O . ARG A 1 94 ? 6.996 0.051 -7.118 1.00 95.44 94 ARG A O 1
ATOM 768 N N . VAL A 1 95 ? 4.918 0.840 -6.766 1.00 95.69 95 VAL A N 1
ATOM 769 C CA . VAL A 1 95 ? 4.525 0.870 -8.185 1.00 95.69 95 VAL A CA 1
ATOM 770 C C . VAL A 1 95 ? 5.425 1.822 -8.970 1.00 95.69 95 VAL A C 1
ATOM 772 O O . VAL A 1 95 ? 6.043 1.395 -9.943 1.00 95.69 95 VAL A O 1
ATOM 775 N N . LYS A 1 96 ? 5.606 3.063 -8.500 1.00 95.88 96 LYS A N 1
ATOM 776 C CA . LYS A 1 96 ? 6.490 4.046 -9.151 1.00 95.88 96 LYS A CA 1
ATOM 777 C C . LYS A 1 96 ? 7.925 3.539 -9.293 1.00 95.88 96 LYS A C 1
ATOM 779 O O . LYS A 1 96 ? 8.549 3.721 -10.336 1.00 95.88 96 LYS A O 1
ATOM 784 N N . ARG A 1 97 ? 8.449 2.860 -8.266 1.00 95.44 97 ARG A N 1
ATOM 785 C CA . ARG A 1 97 ? 9.786 2.246 -8.315 1.00 95.44 97 ARG A CA 1
ATOM 786 C C . ARG A 1 97 ? 9.885 1.188 -9.416 1.00 95.44 97 ARG A C 1
ATOM 788 O O . ARG A 1 97 ? 10.864 1.170 -10.159 1.00 95.44 97 ARG A O 1
ATOM 795 N N . LEU A 1 98 ? 8.883 0.317 -9.535 1.00 96.56 98 LEU A N 1
ATOM 796 C CA . LEU A 1 98 ? 8.843 -0.712 -10.579 1.00 96.56 98 LEU A CA 1
ATOM 797 C C . LEU A 1 98 ? 8.709 -0.103 -11.979 1.00 96.56 98 LEU A C 1
ATOM 799 O O . LEU A 1 98 ? 9.398 -0.541 -12.900 1.00 96.56 98 LEU A O 1
ATOM 803 N N . GLU A 1 99 ? 7.873 0.923 -12.135 1.00 96.62 99 GLU A N 1
ATOM 804 C CA . GLU A 1 99 ? 7.737 1.662 -13.392 1.00 96.62 99 GLU A CA 1
ATOM 805 C C . GLU A 1 99 ? 9.065 2.290 -13.804 1.00 96.62 99 GLU A C 1
ATOM 807 O O . GLU A 1 99 ? 9.481 2.150 -14.953 1.00 96.62 99 GLU A O 1
ATOM 812 N N . HIS A 1 100 ? 9.769 2.938 -12.877 1.00 95.81 100 HIS A N 1
ATOM 813 C CA . HIS A 1 100 ? 11.085 3.504 -13.149 1.00 95.81 100 HIS A CA 1
ATOM 814 C C . HIS A 1 100 ? 12.077 2.426 -13.614 1.00 95.81 100 HIS A C 1
ATOM 816 O O . HIS A 1 100 ? 12.658 2.542 -14.692 1.00 95.81 100 HIS A O 1
ATOM 822 N N . GLN A 1 101 ? 12.195 1.317 -12.875 1.00 96.38 101 GLN A N 1
ATOM 823 C CA . GLN A 1 101 ? 13.070 0.199 -13.252 1.00 96.38 101 GLN A CA 1
ATOM 824 C C . GLN A 1 101 ? 12.741 -0.377 -14.636 1.00 96.38 101 GLN A C 1
ATOM 826 O O . GLN A 1 101 ? 13.644 -0.749 -15.389 1.00 96.38 101 GLN A O 1
ATOM 831 N N . LEU A 1 102 ? 11.456 -0.466 -14.986 1.00 95.94 102 LEU A N 1
ATOM 832 C CA . LEU A 1 102 ? 11.025 -0.922 -16.302 1.00 95.94 102 LEU A CA 1
ATOM 833 C C . LEU A 1 102 ? 11.470 0.047 -17.404 1.00 95.94 102 LEU A C 1
ATOM 835 O O . LEU A 1 102 ? 12.026 -0.397 -18.411 1.00 95.94 102 LEU A O 1
ATOM 839 N N . HIS A 1 103 ? 11.259 1.352 -17.217 1.00 96.00 103 HIS A N 1
ATOM 840 C CA . HIS A 1 103 ? 11.688 2.371 -18.176 1.00 96.00 103 HIS A CA 1
ATOM 841 C C . HIS A 1 103 ? 13.201 2.333 -18.404 1.00 96.00 103 HIS A C 1
ATOM 843 O O . HIS A 1 103 ? 13.642 2.342 -19.556 1.00 96.00 103 HIS A O 1
ATOM 849 N N . GLU A 1 104 ? 13.986 2.186 -17.336 1.00 94.69 104 GLU A N 1
ATOM 850 C CA . GLU A 1 104 ? 15.442 2.058 -17.419 1.00 94.69 104 GLU A CA 1
ATOM 851 C C . GLU A 1 104 ? 15.862 0.816 -18.211 1.00 94.69 104 GLU A C 1
ATOM 853 O O . GLU A 1 104 ? 16.658 0.909 -19.149 1.00 94.69 104 GLU A O 1
ATOM 858 N N . ARG A 1 105 ? 15.270 -0.350 -17.914 1.00 95.12 105 ARG A N 1
ATOM 859 C CA . ARG A 1 105 ? 15.543 -1.594 -18.655 1.00 95.12 105 ARG A CA 1
ATOM 860 C C . ARG A 1 105 ? 15.218 -1.460 -20.139 1.00 95.12 105 ARG A C 1
ATOM 862 O O . ARG A 1 105 ? 15.981 -1.937 -20.978 1.00 95.12 105 ARG A O 1
ATOM 869 N N . LEU A 1 106 ? 14.105 -0.809 -20.473 1.00 94.25 106 LEU A N 1
ATOM 870 C CA . LEU A 1 106 ? 13.725 -0.555 -21.862 1.00 94.25 106 LEU A CA 1
ATOM 871 C C . LEU A 1 106 ? 14.689 0.417 -22.548 1.00 94.25 106 LEU A C 1
ATOM 873 O O . LEU A 1 106 ? 15.040 0.188 -23.707 1.00 94.25 106 LEU A O 1
ATOM 877 N N . ARG A 1 107 ? 15.149 1.469 -21.856 1.00 94.31 107 ARG A N 1
ATOM 878 C CA . ARG A 1 107 ? 16.159 2.403 -22.378 1.00 94.31 107 ARG A CA 1
ATOM 879 C C . ARG A 1 107 ? 17.459 1.670 -22.696 1.00 94.31 107 ARG A C 1
ATOM 881 O O . ARG A 1 107 ? 17.950 1.767 -23.815 1.00 94.31 107 ARG A O 1
ATOM 888 N N . ILE A 1 108 ? 17.959 0.890 -21.741 1.00 94.00 108 ILE A N 1
ATOM 889 C CA . ILE A 1 108 ? 19.153 0.049 -21.882 1.00 94.00 108 ILE A CA 1
ATOM 890 C C . ILE A 1 108 ? 18.994 -0.894 -23.079 1.00 94.00 108 ILE A C 1
ATOM 892 O O . ILE A 1 108 ? 19.831 -0.899 -23.976 1.00 94.00 108 ILE A O 1
ATOM 896 N N . ASN A 1 109 ? 17.887 -1.636 -23.166 1.00 91.62 109 ASN A N 1
ATOM 897 C CA . ASN A 1 109 ? 17.673 -2.582 -24.264 1.00 91.62 109 ASN A CA 1
ATOM 898 C C . ASN A 1 109 ? 17.674 -1.917 -25.652 1.00 91.62 109 ASN A C 1
ATOM 900 O O . ASN A 1 109 ? 18.112 -2.536 -26.616 1.00 91.62 109 ASN A O 1
ATOM 904 N N . ARG A 1 110 ? 17.210 -0.663 -25.761 1.00 90.00 110 ARG A N 1
ATOM 905 C CA . ARG A 1 110 ? 17.283 0.110 -27.013 1.00 90.00 110 ARG A CA 1
ATOM 906 C C . ARG A 1 110 ? 18.709 0.503 -27.389 1.00 90.00 110 ARG A C 1
ATOM 908 O O . ARG A 1 110 ? 18.988 0.585 -28.575 1.00 90.00 110 ARG A O 1
ATOM 915 N N . ILE A 1 111 ? 19.573 0.769 -26.411 1.00 88.56 111 ILE A N 1
ATOM 916 C CA . ILE A 1 111 ? 20.968 1.178 -26.639 1.00 88.56 111 ILE A CA 1
ATOM 917 C C . ILE A 1 111 ? 21.836 -0.022 -27.038 1.00 88.56 111 ILE A C 1
ATOM 919 O O . ILE A 1 111 ? 22.717 0.115 -27.878 1.00 88.56 111 ILE A O 1
ATOM 923 N N . TYR A 1 112 ? 21.589 -1.194 -26.448 1.00 81.50 112 TYR A N 1
ATOM 924 C CA . TYR A 1 112 ? 22.368 -2.413 -26.705 1.00 81.50 112 TYR A CA 1
ATOM 925 C C . TYR A 1 112 ? 21.858 -3.259 -27.892 1.00 81.50 112 TYR A C 1
ATOM 927 O O . TYR A 1 112 ? 22.353 -4.369 -28.092 1.00 81.50 112 TYR A O 1
ATOM 935 N N . LYS A 1 113 ? 20.867 -2.773 -28.651 1.00 55.47 113 LYS A N 1
ATOM 936 C CA . LYS A 1 113 ? 20.401 -3.380 -29.910 1.00 55.47 113 LYS A CA 1
ATOM 937 C C . LYS A 1 113 ? 21.154 -2.813 -31.103 1.00 55.47 113 LYS A C 1
ATOM 939 O O . LYS A 1 113 ? 21.465 -3.625 -32.000 1.00 55.47 113 LYS A O 1
#

Secondary structure (DSSP, 8-state):
------TT--TT---------GGGGGGG--GGGGS--PPPPP--------------S-SHHHHHHHHHHHHHHHHHHHHHHHHHTT--HHHHHHHHHHHHHHHHHHHHHHH--

pLDDT: mean 71.24, std 20.61, range [40.03, 97.12]

Foldseek 3Di:
DDPPDDPPDDPPPPPVPPPPPPVVVVVPPDPPPVDDDDDDDDDDDDDPDDDDDDDDDPCVVVVVVVVVVVVVVVVVVVQVVCVVVCNRPVSVVVVVVVVVVVVVVVVVVVVVD

Sequence (113 aa):
MSYQGSPYSGPGDEYDFEDDGYDDIDEYRDPEDTSQQPPADDSDEDTEEASETDAPNNDEPIEIKEQMYQDKLVNLKKQLQQLEDNIHPEFLKRVKRLE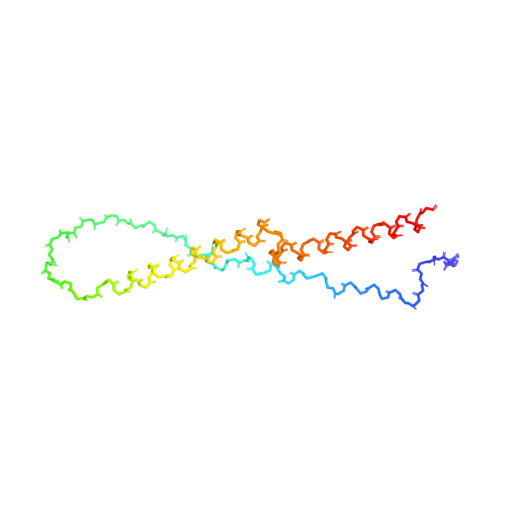HQLHERLRINRIYK

Radius of gyration: 29.83 Å; chains: 1; bounding box: 65×36×83 Å

Organism: NCBI:txid348720